Protein AF-A0A953USC2-F1 (afdb_monomer)

Structure (mmCIF, N/CA/C/O backbone):
data_AF-A0A953USC2-F1
#
_entry.id   AF-A0A953USC2-F1
#
loop_
_atom_site.group_PDB
_atom_site.id
_atom_site.type_symbol
_atom_site.label_atom_id
_atom_site.label_alt_id
_atom_site.label_comp_id
_atom_site.label_asym_id
_atom_site.label_entity_id
_atom_site.label_seq_id
_atom_site.pdbx_PDB_ins_code
_atom_site.Cartn_x
_atom_site.Cartn_y
_atom_site.Cartn_z
_atom_site.occupancy
_atom_site.B_iso_or_equiv
_atom_site.auth_seq_id
_atom_site.auth_comp_id
_atom_site.auth_asym_id
_atom_site.auth_atom_id
_atom_site.pdbx_PDB_model_num
ATOM 1 N N . MET A 1 1 ? 18.448 -13.292 18.000 1.00 38.88 1 MET A N 1
ATOM 2 C CA . MET A 1 1 ? 17.213 -12.676 17.477 1.00 38.88 1 MET A CA 1
ATOM 3 C C . MET A 1 1 ? 17.220 -12.928 15.978 1.00 38.88 1 MET A C 1
ATOM 5 O O . MET A 1 1 ? 18.185 -12.533 15.348 1.00 38.88 1 MET A O 1
ATOM 9 N N . GLN A 1 2 ? 16.290 -13.710 15.424 1.00 47.69 2 GLN A N 1
ATOM 10 C CA . GLN A 1 2 ? 16.252 -13.920 13.972 1.00 47.69 2 GLN A CA 1
ATOM 11 C C . GLN A 1 2 ? 15.606 -12.692 13.333 1.00 47.69 2 GLN A C 1
ATOM 13 O O . GLN A 1 2 ? 14.396 -12.506 13.463 1.00 47.69 2 GLN A O 1
ATOM 18 N N . ASP A 1 3 ? 16.406 -11.878 12.649 1.00 48.25 3 ASP A N 1
ATOM 19 C CA . ASP A 1 3 ? 15.938 -10.820 11.756 1.00 48.25 3 ASP A CA 1
ATOM 20 C C . ASP A 1 3 ? 15.237 -11.463 10.552 1.00 48.25 3 ASP A C 1
ATOM 22 O O . ASP A 1 3 ? 15.797 -11.641 9.469 1.00 48.25 3 ASP A O 1
ATOM 26 N N . ARG A 1 4 ? 13.991 -11.903 10.757 1.00 56.56 4 ARG A N 1
ATOM 27 C CA . ARG A 1 4 ? 13.120 -12.328 9.663 1.00 56.56 4 ARG A CA 1
ATOM 28 C C . ARG A 1 4 ? 12.818 -11.088 8.842 1.00 56.56 4 ARG A C 1
ATOM 30 O O . ARG A 1 4 ? 11.946 -10.307 9.201 1.00 56.56 4 ARG A O 1
ATOM 37 N N . HIS A 1 5 ? 13.551 -10.895 7.752 1.00 55.84 5 HIS A N 1
ATOM 38 C CA . HIS A 1 5 ? 13.178 -9.926 6.735 1.00 55.84 5 HIS A CA 1
ATOM 39 C C . HIS A 1 5 ? 11.866 -10.401 6.100 1.00 55.84 5 HIS A C 1
ATOM 41 O O . HIS A 1 5 ? 11.887 -11.440 5.433 1.00 55.84 5 HIS A O 1
ATOM 47 N N . PRO A 1 6 ? 10.734 -9.693 6.271 1.00 55.94 6 PRO A N 1
ATOM 48 C CA . PRO A 1 6 ? 9.526 -10.067 5.560 1.00 55.94 6 PRO A CA 1
ATOM 49 C C . PRO A 1 6 ? 9.796 -9.963 4.059 1.00 55.94 6 PRO A C 1
ATOM 51 O O . PRO A 1 6 ? 10.199 -8.921 3.529 1.00 55.94 6 PRO A O 1
ATOM 54 N N . THR A 1 7 ? 9.661 -11.099 3.384 1.00 62.00 7 THR A N 1
ATOM 55 C CA . THR A 1 7 ? 9.705 -11.167 1.924 1.00 62.00 7 THR A CA 1
ATOM 56 C C . THR A 1 7 ? 8.342 -10.732 1.387 1.00 62.00 7 THR A C 1
ATOM 58 O O . THR A 1 7 ? 7.368 -10.702 2.133 1.00 62.00 7 THR A O 1
ATOM 61 N N . LEU A 1 8 ? 8.228 -10.420 0.091 1.00 63.28 8 LEU A N 1
ATOM 62 C CA . LEU A 1 8 ? 6.920 -10.142 -0.527 1.00 63.28 8 LEU A CA 1
ATOM 63 C C . LEU A 1 8 ? 5.893 -11.266 -0.272 1.00 63.28 8 LEU A C 1
ATOM 65 O O . LEU A 1 8 ? 4.706 -10.980 -0.214 1.00 63.28 8 LEU A O 1
ATOM 69 N N . SER A 1 9 ? 6.342 -12.514 -0.062 1.00 65.62 9 SER A N 1
ATOM 70 C CA . SER A 1 9 ? 5.463 -13.651 0.259 1.00 65.62 9 SER A CA 1
ATOM 71 C C . SER A 1 9 ? 4.769 -13.544 1.622 1.00 65.62 9 SER A C 1
ATOM 73 O O . SER A 1 9 ? 3.730 -14.161 1.822 1.00 65.62 9 SER A O 1
ATOM 75 N N . SER A 1 10 ? 5.306 -12.719 2.526 1.00 81.00 10 SER A N 1
ATOM 76 C CA . SER A 1 10 ? 4.735 -12.420 3.842 1.00 81.00 10 SER A CA 1
ATOM 77 C C . SER A 1 10 ? 3.677 -11.309 3.792 1.00 81.00 10 SER A C 1
ATOM 79 O O . SER A 1 10 ? 3.166 -10.898 4.838 1.00 81.00 10 SER A O 1
ATOM 81 N N . TYR A 1 11 ? 3.382 -10.773 2.600 1.00 87.38 11 TYR A N 1
ATOM 82 C CA . TYR A 1 11 ? 2.371 -9.744 2.400 1.00 87.38 11 TYR A CA 1
ATOM 83 C C . TYR A 1 11 ? 1.210 -10.255 1.550 1.00 87.38 11 TYR A C 1
ATOM 85 O O . TYR A 1 11 ? 1.388 -10.927 0.536 1.00 87.38 11 TYR A O 1
ATOM 93 N N . HIS A 1 12 ? 0.004 -9.877 1.956 1.00 90.31 12 HIS A N 1
ATOM 94 C CA . HIS A 1 12 ? -1.233 -10.159 1.246 1.00 90.31 12 HIS A CA 1
ATOM 95 C C . HIS A 1 12 ? -1.842 -8.863 0.731 1.00 90.31 12 HIS A C 1
ATOM 97 O O . HIS A 1 12 ? -1.751 -7.819 1.371 1.00 90.31 12 HIS A O 1
ATOM 103 N N . PHE A 1 13 ? -2.502 -8.941 -0.418 1.00 92.12 13 PHE A N 1
ATOM 104 C CA . PHE A 1 13 ? -3.111 -7.793 -1.074 1.00 92.12 13 PHE A CA 1
ATOM 105 C C . PHE A 1 13 ? -4.582 -8.092 -1.300 1.00 92.12 13 PHE A C 1
ATOM 107 O O . PHE A 1 13 ? -4.915 -9.116 -1.897 1.00 92.12 13 PHE A O 1
ATOM 114 N N . LYS A 1 14 ? -5.467 -7.215 -0.831 1.00 91.38 14 LYS A N 1
ATOM 115 C CA . LYS A 1 14 ? -6.909 -7.376 -1.046 1.00 91.38 14 LYS A CA 1
ATOM 116 C C . LYS A 1 14 ? -7.567 -6.034 -1.328 1.00 91.38 14 LYS A C 1
ATOM 118 O O . LYS A 1 14 ? -7.152 -5.009 -0.798 1.00 91.38 14 LYS A O 1
ATOM 123 N N . ARG A 1 15 ? -8.631 -6.052 -2.126 1.00 91.25 15 ARG A N 1
ATOM 124 C CA . ARG A 1 15 ? -9.502 -4.886 -2.307 1.00 91.25 15 ARG A CA 1
ATOM 125 C C . ARG A 1 15 ? -10.230 -4.607 -0.990 1.00 91.25 15 ARG A C 1
ATOM 127 O O . ARG A 1 15 ? -10.808 -5.520 -0.396 1.00 91.25 15 ARG A O 1
ATOM 134 N N . ALA A 1 16 ? -10.156 -3.369 -0.520 1.00 88.62 16 ALA A N 1
ATOM 135 C CA . ALA A 1 16 ? -10.903 -2.911 0.639 1.00 88.62 16 ALA A CA 1
ATOM 136 C C . ALA A 1 16 ? -12.403 -2.864 0.312 1.00 88.62 16 ALA A C 1
ATOM 138 O O . ALA A 1 16 ? -12.812 -2.892 -0.849 1.00 88.62 16 ALA A O 1
ATOM 139 N N . LYS A 1 17 ? -13.242 -2.743 1.346 1.00 84.81 17 LYS A N 1
ATOM 140 C CA . LYS A 1 17 ? -14.681 -2.480 1.150 1.00 84.81 17 LYS A CA 1
ATOM 141 C C . LYS A 1 17 ? -14.930 -1.116 0.500 1.00 84.81 17 LYS A C 1
ATOM 143 O O . LYS A 1 17 ? -15.947 -0.926 -0.158 1.00 84.81 17 LYS A O 1
ATOM 148 N N . THR A 1 18 ? -14.016 -0.175 0.717 1.00 83.31 18 THR A N 1
ATOM 149 C CA . THR A 1 18 ? -14.043 1.139 0.083 1.00 83.31 18 THR A CA 1
ATOM 150 C C . THR A 1 18 ? -13.538 1.021 -1.347 1.00 83.31 18 THR A C 1
ATOM 152 O O . THR A 1 18 ? -12.433 0.531 -1.582 1.00 83.31 18 THR A O 1
ATOM 155 N N . ASP A 1 19 ? -14.343 1.496 -2.291 1.00 82.88 19 ASP A N 1
ATOM 156 C CA . ASP A 1 19 ? -14.048 1.378 -3.714 1.00 82.88 19 ASP A CA 1
ATOM 157 C C . ASP A 1 19 ? -12.710 2.038 -4.103 1.00 82.88 19 ASP A C 1
ATOM 159 O O . ASP A 1 19 ? -12.391 3.157 -3.684 1.00 82.88 19 ASP A O 1
ATOM 163 N N . GLY A 1 20 ? -11.921 1.321 -4.907 1.00 84.12 20 GLY A N 1
ATOM 164 C CA . GLY A 1 20 ? -10.612 1.760 -5.400 1.00 84.12 20 GLY A CA 1
ATOM 165 C C . GLY A 1 20 ? -9.482 1.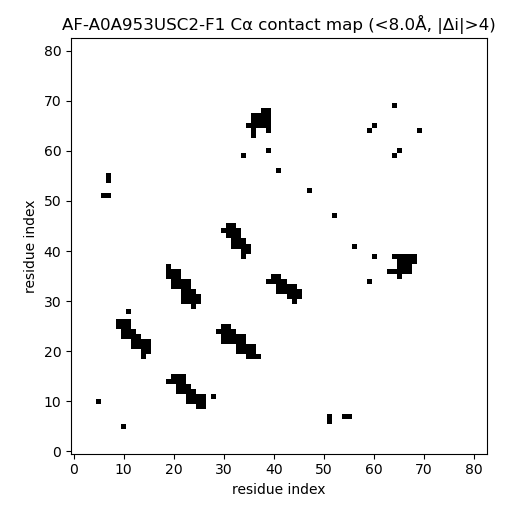817 -4.364 1.00 84.12 20 GLY A C 1
ATOM 166 O O . GLY A 1 20 ? -8.471 2.476 -4.625 1.00 84.12 20 GLY A O 1
ATOM 167 N N . LEU A 1 21 ? -9.632 1.174 -3.200 1.00 91.44 21 LEU A N 1
ATOM 168 C CA . LEU A 1 21 ? -8.559 1.001 -2.215 1.00 91.44 21 LEU A CA 1
ATOM 169 C C . LEU A 1 21 ? -8.107 -0.460 -2.136 1.00 91.44 21 LEU A C 1
ATOM 171 O O . LEU A 1 21 ? -8.921 -1.378 -2.059 1.00 91.44 21 LEU A O 1
ATOM 175 N N . ILE A 1 22 ? -6.794 -0.667 -2.102 1.00 93.81 22 ILE A N 1
ATOM 176 C CA . ILE A 1 22 ? -6.149 -1.962 -1.885 1.00 93.81 22 ILE A CA 1
ATOM 177 C C . ILE A 1 22 ? -5.451 -1.930 -0.528 1.00 93.81 22 ILE A C 1
ATOM 179 O O . ILE A 1 22 ? -4.581 -1.097 -0.287 1.00 93.81 22 ILE A O 1
ATOM 183 N N . GLU A 1 23 ? -5.810 -2.851 0.356 1.00 94.94 23 GLU A N 1
ATOM 184 C CA . GLU A 1 23 ? -5.126 -3.064 1.628 1.00 94.94 23 GLU A CA 1
ATOM 185 C C . GLU A 1 23 ? -3.930 -4.000 1.424 1.00 94.94 23 GLU A C 1
ATOM 187 O O . GLU A 1 23 ? -4.062 -5.093 0.864 1.00 94.94 23 GLU A O 1
ATOM 192 N N . VAL A 1 24 ? -2.769 -3.574 1.919 1.00 93.94 24 VAL A N 1
ATOM 193 C CA . VAL A 1 24 ? -1.563 -4.395 2.053 1.00 93.94 24 VAL A CA 1
ATOM 194 C C . VAL A 1 24 ? -1.524 -4.921 3.477 1.00 93.94 24 VAL A C 1
ATOM 196 O O . VAL A 1 24 ? -1.422 -4.135 4.420 1.00 93.94 24 VAL A O 1
ATOM 199 N N . LEU A 1 25 ? -1.584 -6.236 3.646 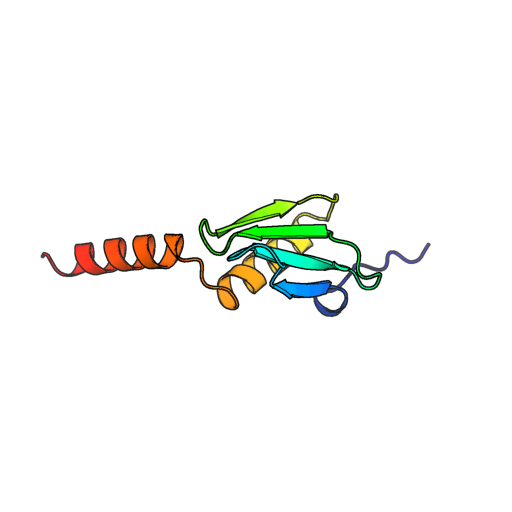1.00 92.69 25 LEU A N 1
ATOM 200 C CA . LEU A 1 25 ? -1.580 -6.895 4.947 1.00 92.69 25 LEU A CA 1
ATOM 201 C C . LEU A 1 25 ? -0.305 -7.695 5.152 1.00 92.69 25 LEU A C 1
ATOM 203 O O . LEU A 1 25 ? 0.277 -8.169 4.184 1.00 92.69 25 LEU A O 1
ATOM 207 N N . ASN A 1 26 ? 0.122 -7.863 6.399 1.00 90.25 26 ASN A N 1
ATOM 208 C CA . ASN A 1 26 ? 1.168 -8.830 6.741 1.00 90.25 26 ASN A CA 1
ATOM 209 C C . ASN A 1 26 ? 0.591 -10.248 6.948 1.00 90.25 26 ASN A C 1
ATOM 211 O O . ASN A 1 26 ? -0.622 -10.450 6.880 1.00 90.25 26 ASN A O 1
ATOM 215 N N . GLU A 1 27 ? 1.453 -11.211 7.290 1.00 86.25 27 GLU A N 1
ATOM 216 C CA . GLU A 1 27 ? 1.075 -12.597 7.636 1.00 86.25 27 GLU A CA 1
ATOM 217 C C . GLU A 1 27 ? 0.008 -12.681 8.741 1.00 86.25 27 GLU A C 1
ATOM 219 O O . GLU A 1 27 ? -0.847 -13.560 8.731 1.00 86.25 27 GLU A O 1
ATOM 224 N N . GLY A 1 28 ? 0.016 -11.737 9.684 1.00 85.81 28 GLY A N 1
ATOM 225 C CA . GLY A 1 28 ? -0.973 -11.651 10.758 1.00 85.81 28 GLY A CA 1
ATOM 226 C C . GLY A 1 28 ? -2.302 -11.014 10.344 1.00 85.81 28 GLY A C 1
ATOM 227 O O . 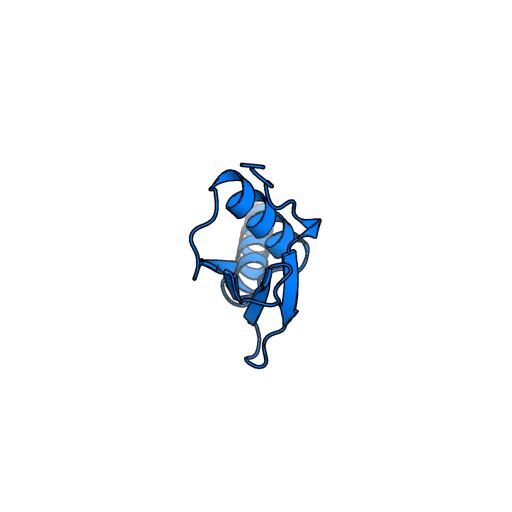GLY A 1 28 ? -3.125 -10.742 11.212 1.00 85.81 28 GLY A O 1
ATOM 228 N N . SER A 1 29 ? -2.516 -10.738 9.053 1.00 86.44 29 SER A N 1
ATOM 229 C CA . SER A 1 29 ? -3.687 -10.017 8.532 1.00 86.44 29 SER A CA 1
ATOM 230 C C . SER A 1 29 ? -3.852 -8.596 9.092 1.00 86.44 29 SER A C 1
ATOM 232 O O . SER A 1 29 ? -4.959 -8.057 9.119 1.00 86.44 29 SER A O 1
ATOM 234 N N . TYR A 1 30 ? -2.755 -7.957 9.504 1.00 89.88 30 TYR A N 1
ATOM 235 C CA . TYR A 1 30 ? -2.750 -6.553 9.912 1.00 89.88 30 TYR A CA 1
ATOM 236 C C . TYR A 1 30 ? -2.482 -5.645 8.723 1.00 89.88 30 TYR A C 1
ATOM 238 O O . TYR A 1 30 ? -1.547 -5.889 7.962 1.00 89.88 30 TYR A O 1
ATOM 246 N N . VAL A 1 31 ? -3.254 -4.563 8.609 1.00 91.81 31 VAL A N 1
ATOM 247 C CA . VAL A 1 31 ? -3.052 -3.539 7.580 1.00 91.81 31 VAL A CA 1
ATOM 248 C C . VAL A 1 31 ? -1.728 -2.810 7.825 1.00 91.81 31 VAL A C 1
ATOM 250 O O . VAL A 1 31 ? -1.478 -2.239 8.889 1.00 91.81 31 VAL A O 1
ATOM 253 N N . MET A 1 32 ? -0.864 -2.860 6.819 1.00 94.06 32 MET A N 1
ATOM 254 C CA . MET A 1 32 ? 0.451 -2.224 6.788 1.00 94.06 32 MET A CA 1
ATOM 255 C C . MET A 1 32 ? 0.414 -0.941 5.963 1.00 94.06 32 MET A C 1
ATOM 257 O O . MET A 1 32 ? 1.053 0.053 6.325 1.00 94.06 32 MET A O 1
ATOM 261 N N . ALA A 1 33 ? -0.342 -0.961 4.866 1.00 94.69 33 ALA A N 1
ATOM 262 C CA . ALA A 1 33 ? -0.536 0.177 3.986 1.00 94.69 33 ALA A CA 1
ATOM 263 C C . ALA A 1 33 ? -1.853 0.076 3.215 1.00 94.69 33 ALA A C 1
ATOM 265 O O . ALA A 1 33 ? -2.433 -1.001 3.078 1.00 94.69 33 ALA A O 1
ATOM 266 N N . GLU A 1 34 ? -2.268 1.206 2.660 1.00 94.38 34 GLU A N 1
ATOM 267 C CA . GLU A 1 34 ? -3.402 1.317 1.750 1.00 94.38 34 GLU A CA 1
ATOM 268 C C . GLU A 1 34 ? -2.940 1.952 0.441 1.00 94.38 34 GLU A C 1
ATOM 270 O O . GLU A 1 34 ? -2.311 3.010 0.440 1.00 94.38 34 GLU A O 1
ATOM 275 N N . TYR A 1 35 ? -3.259 1.323 -0.680 1.00 94.38 35 TYR A N 1
ATOM 276 C CA . TYR A 1 35 ? -2.993 1.838 -2.013 1.00 94.38 35 TYR A CA 1
ATOM 277 C C . TYR A 1 35 ? -4.283 2.316 -2.661 1.00 94.38 35 TYR A C 1
ATOM 279 O O . TYR A 1 35 ? -5.275 1.596 -2.693 1.00 94.38 35 TYR A O 1
ATOM 287 N N . SER A 1 36 ? -4.266 3.531 -3.195 1.00 90.81 36 SER A N 1
ATOM 288 C CA . SER A 1 36 ? -5.392 4.091 -3.938 1.00 90.81 36 SER A CA 1
ATOM 289 C C . SER A 1 36 ? -5.203 3.851 -5.430 1.00 90.81 36 SER A C 1
ATOM 291 O O . SER A 1 36 ? -4.374 4.503 -6.061 1.00 90.81 36 SER A O 1
ATOM 293 N N . GLU A 1 37 ? -6.034 3.000 -6.027 1.00 88.06 37 GLU A N 1
ATOM 294 C CA . GLU A 1 37 ? -6.089 2.800 -7.484 1.00 88.06 37 GLU A CA 1
ATOM 295 C C . GLU A 1 37 ? -6.530 4.077 -8.217 1.00 88.06 37 GLU A C 1
ATOM 297 O O . GLU A 1 37 ? -6.298 4.251 -9.410 1.00 88.06 37 GLU A O 1
ATOM 302 N N . ARG A 1 38 ? -7.143 5.038 -7.523 1.00 85.94 38 ARG A N 1
ATOM 303 C CA . ARG A 1 38 ? -7.527 6.314 -8.141 1.00 85.94 38 ARG A CA 1
ATOM 304 C C . ARG A 1 38 ? -6.321 7.212 -8.390 1.00 85.94 38 ARG A C 1
ATOM 306 O O . ARG A 1 38 ? -6.255 7.874 -9.423 1.00 85.94 38 ARG A O 1
ATOM 313 N N . THR A 1 39 ? -5.388 7.247 -7.442 1.00 84.69 39 THR A N 1
ATOM 314 C CA . THR A 1 39 ? -4.273 8.208 -7.431 1.00 84.69 39 THR A CA 1
ATOM 315 C C . THR A 1 39 ? -2.908 7.563 -7.635 1.00 84.69 39 THR A C 1
ATOM 317 O O . THR A 1 39 ? -1.961 8.267 -7.962 1.00 84.69 39 THR A O 1
ATOM 320 N N . GLY A 1 40 ? -2.789 6.251 -7.443 1.00 86.06 40 GLY A N 1
ATOM 321 C CA . GLY A 1 40 ? -1.518 5.530 -7.437 1.00 86.06 40 GLY A CA 1
ATOM 322 C C . GLY A 1 40 ? -0.680 5.756 -6.178 1.00 86.06 40 GLY A C 1
ATOM 323 O O . GLY A 1 40 ? 0.497 5.417 -6.170 1.00 86.06 40 GLY A O 1
ATOM 324 N N . ILE A 1 41 ? -1.255 6.342 -5.123 1.00 89.25 41 ILE A N 1
ATOM 325 C CA . ILE A 1 41 ? -0.528 6.679 -3.891 1.00 89.25 41 ILE A CA 1
ATOM 326 C C . ILE A 1 41 ? -0.670 5.538 -2.881 1.00 89.25 41 ILE A C 1
ATOM 328 O O . ILE A 1 41 ? -1.791 5.115 -2.590 1.00 89.25 41 ILE A O 1
ATOM 332 N N . VAL A 1 42 ? 0.456 5.103 -2.305 1.00 93.12 42 VAL A N 1
A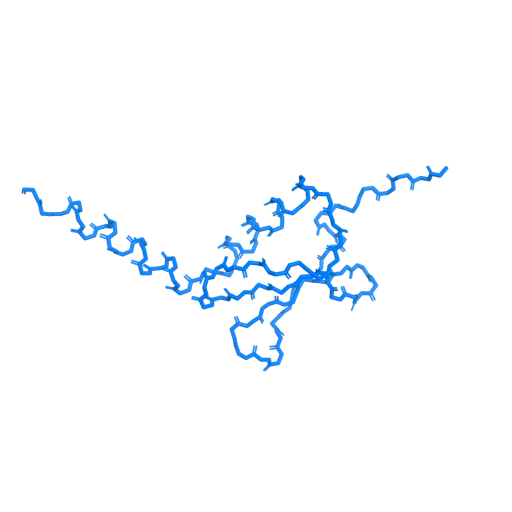TOM 333 C CA . VAL A 1 42 ? 0.499 4.207 -1.139 1.00 93.12 42 VAL A CA 1
ATOM 334 C C . VAL A 1 42 ? 0.612 5.026 0.147 1.00 93.12 42 VAL A C 1
ATOM 336 O O . VAL A 1 42 ? 1.526 5.831 0.318 1.00 93.12 42 VAL A O 1
ATOM 339 N N . LYS A 1 43 ? -0.312 4.802 1.080 1.00 93.44 43 LYS A N 1
ATOM 340 C CA . LYS A 1 43 ? -0.300 5.359 2.434 1.00 93.44 43 LYS A CA 1
ATOM 341 C C . LYS A 1 43 ? 0.131 4.282 3.421 1.00 93.44 43 LYS A C 1
ATOM 343 O O . LYS A 1 43 ? -0.624 3.360 3.716 1.00 93.44 43 LYS A O 1
ATOM 348 N N . TRP A 1 44 ? 1.346 4.407 3.941 1.00 93.19 44 TRP A N 1
ATOM 349 C CA . TRP A 1 44 ? 1.892 3.490 4.940 1.00 93.19 44 TRP A CA 1
ATOM 350 C C . TRP A 1 44 ? 1.343 3.816 6.330 1.00 93.19 44 TRP A C 1
ATOM 352 O O . TRP A 1 44 ? 1.532 4.923 6.828 1.00 93.19 44 TRP A O 1
ATOM 362 N N . GLN A 1 45 ? 0.700 2.840 6.969 1.00 92.31 45 GLN A N 1
ATOM 363 C CA . GLN A 1 45 ? 0.211 2.952 8.348 1.00 92.31 45 GLN A CA 1
ATOM 364 C C . GLN A 1 45 ? 1.245 2.445 9.361 1.00 92.31 45 GLN A C 1
ATOM 366 O O . GLN A 1 45 ? 1.235 2.838 10.527 1.00 92.31 45 GLN A O 1
ATOM 371 N N . ARG A 1 46 ? 2.152 1.563 8.923 1.00 90.19 46 ARG A N 1
ATOM 372 C CA . ARG A 1 46 ? 3.220 0.985 9.745 1.00 90.19 46 ARG A CA 1
ATOM 373 C C . ARG A 1 46 ? 4.598 1.286 9.163 1.00 90.19 46 ARG A C 1
ATOM 375 O O . ARG A 1 46 ? 4.762 1.470 7.956 1.00 90.19 46 ARG A O 1
ATOM 382 N N . VAL A 1 47 ? 5.601 1.324 10.040 1.00 88.62 47 VAL A N 1
ATOM 383 C CA . VAL A 1 47 ? 7.001 1.494 9.639 1.00 88.62 47 VAL A CA 1
ATOM 384 C C . VAL A 1 47 ? 7.488 0.201 8.991 1.00 88.62 47 VAL A C 1
ATOM 386 O O . VAL A 1 47 ? 7.370 -0.878 9.563 1.00 88.62 47 VAL A O 1
ATOM 389 N N . VAL A 1 48 ? 8.026 0.333 7.783 1.00 86.38 48 VAL A N 1
ATOM 390 C CA . VAL A 1 48 ? 8.571 -0.750 6.959 1.00 86.38 48 VAL A CA 1
ATOM 391 C C . VAL A 1 48 ? 9.876 -0.247 6.350 1.00 86.38 48 VAL A C 1
ATOM 393 O O . VAL A 1 48 ? 10.019 0.954 6.100 1.00 86.38 48 VAL A O 1
ATOM 396 N N . LEU A 1 49 ? 10.829 -1.147 6.124 1.00 88.19 49 LEU A N 1
ATOM 397 C CA . LEU A 1 49 ? 12.108 -0.813 5.501 1.00 88.19 49 LEU A CA 1
ATOM 398 C C . LEU A 1 49 ? 11.896 -0.235 4.098 1.00 88.19 49 LEU A C 1
ATOM 400 O O . LEU A 1 49 ? 11.078 -0.744 3.333 1.00 88.19 49 LEU A O 1
ATOM 404 N N . ALA A 1 50 ? 12.669 0.788 3.732 1.00 85.94 50 ALA A N 1
ATOM 405 C CA . ALA A 1 50 ? 12.534 1.465 2.439 1.00 85.94 50 ALA A CA 1
ATOM 406 C C . ALA A 1 50 ? 12.636 0.495 1.244 1.00 85.94 50 ALA A C 1
ATOM 408 O O . ALA A 1 50 ? 11.825 0.558 0.327 1.00 85.94 50 ALA A O 1
ATOM 409 N N . THR A 1 51 ? 13.552 -0.475 1.309 1.00 86.44 51 THR A N 1
ATOM 410 C CA . THR A 1 51 ? 13.739 -1.502 0.269 1.00 86.44 51 THR A CA 1
ATOM 411 C C . THR A 1 51 ? 12.534 -2.430 0.100 1.00 86.44 51 THR A C 1
ATOM 413 O O . THR A 1 51 ? 12.292 -2.947 -0.988 1.00 86.44 51 THR A O 1
ATOM 416 N N . GLN A 1 52 ? 11.770 -2.674 1.165 1.00 87.44 52 GLN A N 1
ATOM 417 C CA . GLN A 1 52 ? 10.525 -3.440 1.092 1.00 87.44 52 GLN A CA 1
ATOM 418 C C . GLN A 1 52 ? 9.378 -2.576 0.580 1.00 87.44 52 GLN A C 1
ATOM 420 O O . GLN A 1 52 ? 8.587 -3.058 -0.229 1.00 87.44 52 GLN A O 1
ATOM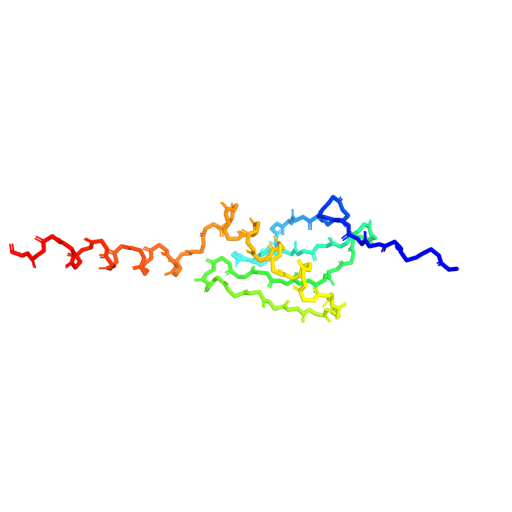 425 N N . LYS A 1 53 ? 9.317 -1.307 1.004 1.00 90.25 53 LYS A N 1
ATOM 426 C CA . LYS A 1 53 ? 8.320 -0.355 0.505 1.00 90.25 53 LYS A CA 1
ATOM 427 C C . LYS A 1 53 ? 8.379 -0.240 -1.012 1.00 90.25 53 LYS A C 1
ATOM 429 O O . LYS A 1 53 ? 7.361 -0.437 -1.660 1.00 90.25 53 LYS A O 1
ATOM 434 N N . GLU A 1 54 ? 9.574 -0.051 -1.565 1.00 90.44 54 GLU A N 1
ATOM 435 C CA . GLU A 1 54 ? 9.789 0.051 -3.013 1.00 90.44 54 GLU A CA 1
ATOM 436 C C . GLU A 1 54 ? 9.311 -1.205 -3.762 1.00 90.44 54 GLU A C 1
ATOM 438 O O . GLU A 1 54 ? 8.609 -1.113 -4.769 1.00 90.44 54 GLU A O 1
ATOM 443 N N . LYS A 1 55 ? 9.628 -2.399 -3.243 1.00 90.69 55 LYS A N 1
ATOM 444 C CA . LYS A 1 55 ? 9.175 -3.672 -3.827 1.00 90.69 55 LYS A CA 1
ATOM 445 C C . LYS A 1 55 ? 7.651 -3.800 -3.832 1.00 90.69 55 LYS A C 1
ATOM 447 O O . LYS A 1 55 ? 7.084 -4.254 -4.823 1.00 90.69 55 LYS A O 1
ATOM 452 N N . ILE A 1 56 ? 7.004 -3.416 -2.733 1.00 90.94 56 ILE A N 1
ATOM 453 C CA . ILE A 1 56 ? 5.547 -3.470 -2.577 1.00 90.94 56 ILE A CA 1
ATOM 454 C C . ILE A 1 56 ? 4.868 -2.442 -3.483 1.00 90.94 56 ILE A C 1
ATOM 456 O O . ILE A 1 56 ? 3.923 -2.785 -4.185 1.00 90.94 56 ILE A O 1
ATOM 460 N N . GLU A 1 57 ? 5.366 -1.209 -3.509 1.00 91.50 57 GLU A N 1
ATOM 461 C CA . GLU A 1 57 ? 4.860 -0.131 -4.364 1.00 91.50 57 GLU A CA 1
ATOM 462 C C . GLU A 1 57 ? 4.943 -0.504 -5.845 1.00 91.50 57 GLU A C 1
ATOM 464 O O . GLU A 1 57 ? 3.959 -0.358 -6.570 1.00 91.50 57 GLU A O 1
ATOM 469 N N . LYS A 1 58 ? 6.074 -1.069 -6.280 1.00 90.38 58 LYS A N 1
ATOM 470 C CA . LYS A 1 58 ? 6.234 -1.565 -7.649 1.00 90.38 58 LYS A CA 1
ATOM 471 C C . LYS A 1 58 ? 5.239 -2.681 -7.969 1.00 90.38 58 LYS A C 1
ATOM 473 O O . LYS A 1 58 ? 4.555 -2.615 -8.985 1.00 90.38 58 LYS A O 1
ATOM 478 N N . TRP A 1 59 ? 5.113 -3.675 -7.088 1.00 91.12 59 TRP A N 1
ATOM 479 C CA . TRP A 1 59 ? 4.182 -4.786 -7.295 1.00 91.12 59 TRP A CA 1
ATOM 480 C C . TRP A 1 59 ? 2.724 -4.309 -7.369 1.00 91.12 59 TRP A C 1
ATOM 482 O O . TRP A 1 59 ? 1.985 -4.745 -8.251 1.00 91.12 59 TRP A O 1
ATOM 492 N N . LEU A 1 60 ? 2.329 -3.376 -6.494 1.00 91.25 60 LEU A N 1
ATOM 493 C CA . LEU A 1 60 ? 1.006 -2.749 -6.504 1.00 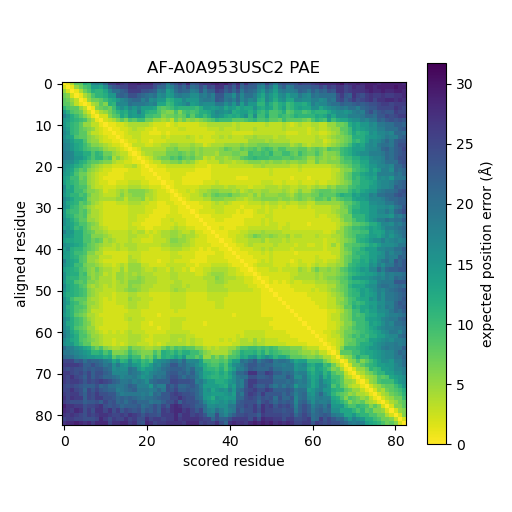91.25 60 LEU A CA 1
ATOM 494 C C . LEU A 1 60 ? 0.745 -2.016 -7.815 1.00 91.25 60 LEU A C 1
ATOM 496 O O . LEU A 1 60 ? -0.317 -2.186 -8.399 1.00 91.25 60 LEU A O 1
ATOM 500 N N . PHE A 1 61 ? 1.713 -1.236 -8.290 1.00 87.88 61 PHE A N 1
ATOM 501 C CA . PHE A 1 61 ? 1.580 -0.502 -9.540 1.00 87.88 61 PHE A CA 1
ATOM 502 C C . PHE A 1 61 ? 1.421 -1.424 -10.756 1.00 87.88 61 PHE A C 1
ATOM 504 O O . PHE A 1 61 ? 0.626 -1.136 -11.652 1.00 87.88 61 PHE A O 1
ATOM 511 N N . ASP A 1 62 ? 2.149 -2.541 -10.765 1.00 88.25 62 ASP A N 1
ATOM 512 C CA . ASP A 1 62 ? 2.111 -3.521 -11.850 1.00 88.25 62 ASP A CA 1
ATOM 513 C C . ASP A 1 62 ? 0.800 -4.337 -11.858 1.00 88.25 62 ASP A C 1
ATOM 515 O O . ASP A 1 62 ? 0.311 -4.694 -12.930 1.00 88.25 62 ASP A O 1
ATOM 519 N N . HIS A 1 63 ? 0.204 -4.613 -10.688 1.00 89.06 63 HIS A N 1
ATOM 520 C CA . HIS A 1 63 ? -1.003 -5.454 -10.560 1.00 89.06 63 HIS A CA 1
ATOM 521 C C . HIS A 1 63 ? -2.315 -4.664 -10.471 1.00 89.06 63 HIS A C 1
ATOM 523 O O . HIS A 1 63 ? -3.370 -5.171 -10.855 1.00 89.06 63 HIS A O 1
ATOM 529 N N . TYR A 1 64 ? -2.262 -3.432 -9.972 1.00 88.38 64 TYR A N 1
ATOM 530 C CA . TYR A 1 64 ? -3.411 -2.556 -9.760 1.00 88.38 64 TYR A CA 1
ATOM 531 C C . TYR A 1 64 ? -3.157 -1.216 -10.460 1.00 88.38 64 TYR A C 1
ATOM 533 O O . TYR A 1 64 ? -2.804 -0.230 -9.814 1.00 88.38 64 TYR A O 1
ATOM 541 N N . PRO A 1 65 ? -3.286 -1.157 -11.797 1.00 80.62 65 PRO A N 1
ATOM 542 C CA . PRO A 1 65 ? -2.921 0.029 -12.557 1.00 80.62 65 PRO A CA 1
ATOM 543 C C . PRO A 1 65 ? -3.801 1.216 -12.163 1.00 80.62 65 PRO A C 1
ATOM 545 O O . PRO A 1 65 ? -5.002 1.232 -12.435 1.00 80.62 65 PRO A O 1
ATOM 548 N N . ALA A 1 66 ? -3.198 2.246 -11.565 1.00 78.31 66 ALA A N 1
ATOM 549 C CA . ALA A 1 66 ? -3.965 3.401 -11.134 1.00 78.31 66 ALA A CA 1
ATOM 550 C C . ALA A 1 66 ? -4.579 4.164 -12.318 1.00 78.31 66 ALA A C 1
A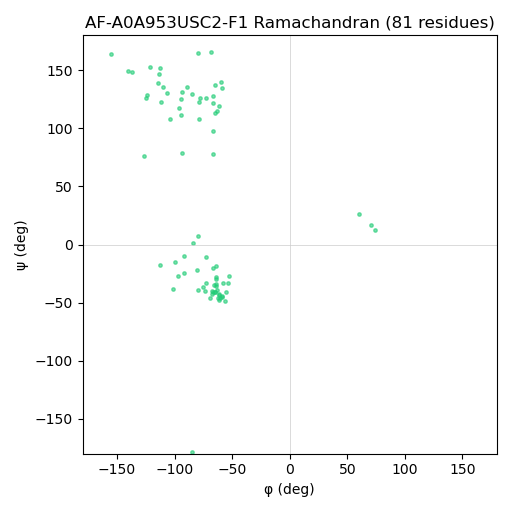TOM 552 O O . ALA A 1 66 ? -3.911 4.458 -13.320 1.00 78.31 66 ALA A O 1
ATOM 553 N N . HIS A 1 67 ? -5.837 4.579 -12.169 1.00 70.69 67 HIS A N 1
ATOM 554 C CA . HIS A 1 67 ? -6.569 5.362 -13.168 1.00 70.69 67 HIS A CA 1
ATOM 555 C C . HIS A 1 67 ? -5.853 6.689 -13.496 1.00 70.69 67 HIS A C 1
ATOM 557 O O . HIS A 1 67 ? -5.847 7.135 -14.645 1.00 70.69 67 HIS A O 1
ATOM 563 N N . GLY A 1 68 ? -5.172 7.296 -12.515 1.00 59.00 68 GLY A N 1
ATOM 564 C CA . GLY A 1 68 ? -4.340 8.489 -12.720 1.00 59.00 68 GLY A CA 1
ATOM 565 C C . GLY A 1 68 ? -3.133 8.257 -13.638 1.00 59.00 68 GLY A C 1
ATOM 566 O O . GLY A 1 68 ? -2.803 9.114 -14.459 1.00 59.00 68 GLY A O 1
ATOM 567 N N . THR A 1 69 ? -2.512 7.078 -13.579 1.00 54.44 69 THR A N 1
ATOM 568 C CA . THR A 1 69 ? -1.380 6.729 -14.452 1.00 54.44 69 THR A CA 1
ATOM 569 C C . THR A 1 69 ? -1.786 6.271 -15.843 1.00 54.44 69 THR A C 1
ATOM 571 O O . THR A 1 69 ? -0.994 6.428 -16.768 1.00 54.44 69 THR A O 1
ATOM 574 N N . GLN A 1 70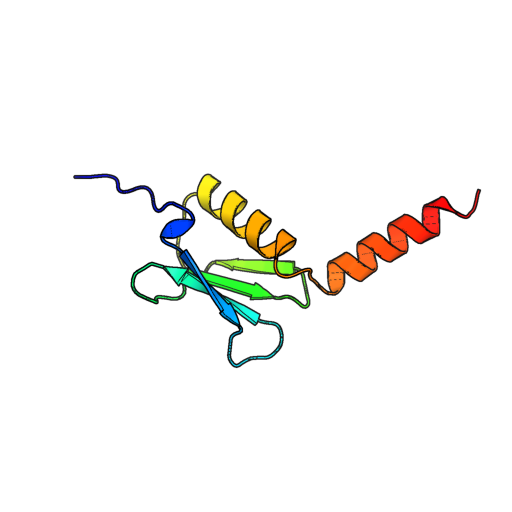 ? -3.022 5.804 -16.041 1.00 53.38 70 GLN A N 1
ATOM 575 C CA . GLN A 1 70 ? -3.575 5.660 -17.391 1.00 53.38 70 GLN A CA 1
ATOM 576 C C . GLN A 1 70 ? -3.765 7.027 -18.055 1.00 53.38 70 GLN A C 1
ATOM 578 O O . GLN A 1 70 ? -3.380 7.187 -19.209 1.00 53.38 70 GLN A O 1
ATOM 583 N N . LYS A 1 71 ? -4.248 8.045 -17.324 1.00 49.25 71 LYS A N 1
ATOM 584 C CA . LYS A 1 71 ? -4.300 9.423 -17.847 1.00 49.25 71 LYS A CA 1
ATOM 585 C C . LYS A 1 71 ? -2.909 9.980 -18.160 1.00 49.25 71 LYS A C 1
ATOM 587 O O . LYS A 1 71 ? -2.722 10.521 -19.242 1.00 49.25 71 LYS A O 1
ATOM 592 N N . ALA A 1 72 ? -1.926 9.820 -17.271 1.00 50.88 72 ALA A N 1
ATOM 593 C CA . ALA A 1 72 ? -0.566 10.309 -17.524 1.00 50.88 72 ALA A CA 1
ATOM 594 C C . ALA A 1 72 ? 0.115 9.594 -18.711 1.00 50.88 72 ALA A C 1
ATOM 596 O O . ALA A 1 72 ? 0.740 10.251 -19.542 1.00 50.88 72 ALA A O 1
ATOM 597 N N . LYS A 1 73 ? -0.055 8.269 -18.843 1.00 50.59 73 LYS A N 1
ATOM 598 C CA . LYS A 1 73 ? 0.444 7.510 -20.004 1.00 50.59 73 LYS A CA 1
ATOM 599 C C . LYS A 1 73 ? -0.289 7.882 -21.298 1.00 50.59 73 LYS A C 1
ATOM 601 O O . LYS A 1 73 ? 0.365 8.035 -22.323 1.00 50.59 73 LYS A O 1
ATOM 606 N N . ALA A 1 74 ? -1.605 8.095 -21.254 1.00 52.91 74 ALA A N 1
ATOM 607 C CA . ALA A 1 74 ? -2.386 8.521 -22.416 1.00 52.91 74 ALA A CA 1
ATOM 608 C C . ALA A 1 74 ? -1.993 9.926 -22.904 1.00 52.91 74 ALA A C 1
ATOM 610 O O . ALA A 1 74 ? -1.861 10.141 -24.106 1.00 52.91 74 ALA A O 1
ATOM 611 N N . VAL A 1 75 ? -1.742 10.871 -21.989 1.00 55.50 75 VAL A N 1
ATOM 612 C CA . VAL A 1 75 ? -1.27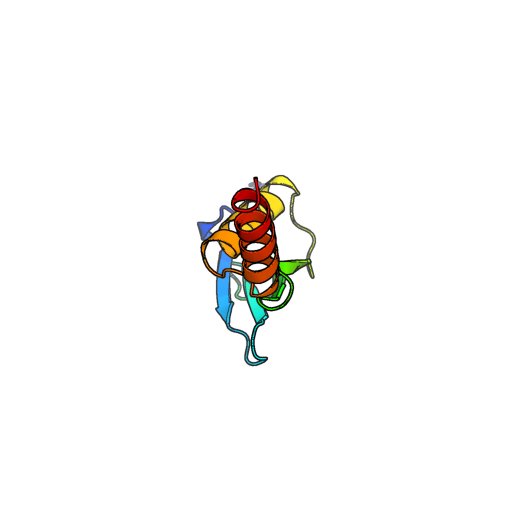6 12.222 -22.349 1.00 55.50 75 VAL A CA 1
ATOM 613 C C . VAL A 1 75 ? 0.144 12.176 -22.929 1.00 55.50 75 VAL A C 1
ATOM 615 O O . VAL A 1 75 ? 0.391 12.784 -23.965 1.00 55.50 75 VAL A O 1
ATOM 618 N N . ALA A 1 76 ? 1.056 11.393 -22.341 1.00 53.59 76 ALA A N 1
ATOM 619 C CA . ALA A 1 76 ? 2.413 11.231 -22.875 1.00 53.59 76 ALA A CA 1
ATOM 620 C C . ALA A 1 76 ? 2.439 10.570 -24.272 1.00 53.59 76 ALA A C 1
ATOM 622 O O . ALA A 1 76 ? 3.273 10.912 -25.114 1.00 53.59 76 ALA A O 1
ATOM 623 N N . GLN A 1 77 ? 1.507 9.652 -24.546 1.00 52.53 77 GLN A N 1
ATOM 624 C CA . GLN A 1 77 ? 1.381 8.992 -25.847 1.00 52.53 77 GLN A CA 1
ATOM 625 C C . GLN A 1 77 ? 0.752 9.911 -26.910 1.00 52.53 77 GLN A C 1
ATOM 627 O O . GLN A 1 77 ? 1.204 9.914 -28.054 1.00 52.53 77 GLN A O 1
ATOM 632 N N . ALA A 1 78 ? -0.218 10.751 -26.534 1.00 55.59 78 ALA A N 1
ATOM 633 C CA . ALA A 1 78 ? -0.830 11.734 -27.432 1.00 55.59 78 ALA A CA 1
ATOM 634 C C . ALA A 1 78 ? 0.155 12.836 -27.875 1.00 55.59 78 ALA A C 1
ATOM 636 O O . ALA A 1 78 ? 0.128 13.262 -29.029 1.00 55.59 78 ALA A O 1
ATOM 637 N N . SER A 1 79 ? 1.081 13.249 -27.004 1.00 55.19 79 SER A N 1
ATOM 638 C CA . SER A 1 79 ? 2.104 14.257 -27.328 1.00 55.19 79 SER A CA 1
ATOM 639 C C . SER A 1 79 ? 3.218 13.759 -28.260 1.00 55.19 79 SER A C 1
ATOM 641 O O . SER A 1 79 ? 3.993 14.569 -28.756 1.00 55.19 79 SER A O 1
ATOM 643 N N . SER A 1 80 ? 3.303 12.451 -28.528 1.00 55.66 80 SER A N 1
ATOM 644 C CA . SER A 1 80 ? 4.321 11.873 -29.423 1.00 55.66 80 SER A CA 1
ATOM 645 C C . SER A 1 80 ? 3.866 11.760 -30.886 1.00 55.66 80 SER A C 1
ATOM 647 O O . SER A 1 80 ? 4.684 11.458 -31.750 1.00 55.66 80 SER A O 1
ATOM 649 N N . ILE A 1 81 ? 2.579 11.997 -31.168 1.00 58.06 81 ILE A N 1
ATOM 650 C CA . ILE A 1 81 ? 1.967 11.852 -32.505 1.00 58.06 81 ILE A CA 1
ATOM 651 C C . ILE A 1 81 ? 1.812 13.198 -33.232 1.00 58.06 81 ILE A C 1
ATOM 653 O O . ILE A 1 81 ? 1.628 13.226 -34.442 1.00 58.06 81 ILE A O 1
ATOM 657 N N . SER A 1 82 ? 1.934 14.324 -32.527 1.00 48.78 82 SER A N 1
ATOM 658 C CA . SER A 1 82 ? 1.923 15.654 -33.149 1.00 48.78 82 SER A CA 1
ATOM 659 C C . SER A 1 82 ? 3.355 16.103 -33.443 1.00 48.78 82 SER A C 1
ATOM 661 O O . SER A 1 82 ? 3.941 16.859 -32.668 1.00 48.78 82 SER A O 1
ATOM 663 N N . ARG A 1 83 ? 3.941 15.584 -34.523 1.00 44.72 83 ARG A N 1
ATOM 664 C CA . ARG A 1 83 ? 5.187 16.092 -35.102 1.00 44.72 83 ARG A CA 1
ATOM 665 C C . ARG A 1 83 ? 4.979 16.359 -36.586 1.00 44.72 83 ARG A C 1
ATOM 667 O O . ARG A 1 83 ? 4.284 15.536 -37.218 1.00 44.72 83 ARG A O 1
#

Foldseek 3Di:
DDPPQDDCVQWDWDDDPDPQKIFIAGVVRDGQWIAGLQQLDIGGPDDDDPVVVVVVSVVCCVPRPRPVVVVVVVVVVVVVPPD

Secondary structure (DSSP, 8-state):
-------GGGEEEEE-SSTTEEEEEETT--EEEEEETTT--EEESS---HHHHHHHHHHHHHHS--HHHHHHHHHHHHTTT--

Sequence (83 aa):
MQDRHPTLSSYHFKRAKTDGLIEVLNEGSYVMAEYSERTGIVKWQRVVLATQKEKIEKWLFDHYPAHGTQKAKAVAQASSISR

Radius of gyration: 15.57 Å; Cα contacts (8 Å, |Δi|>4): 101; chains: 1; bounding box: 32×30×53 Å

Nearest PDB structures (foldseek):
  8fia-assembly1_A-2  TM=7.848E-01  e=1.822E+00  Drosophila melanogaster
  8r51-assembly1_A  TM=7.625E-01  e=7.233E+00  Mus musculus
  7ban-assembly1_A  TM=7.152E-01  e=6.343E+00  Homo sapiens
  6ske-assembly2_C  TM=6.736E-01  e=6.773E+00  Gallus gallus

pLDDT: mean 78.26, std 16.8, range [38.88, 94.94]

Solvent-accessible surface area (backbone atoms only — not comparable to full-atom values): 4928 Å² total; per-residue (Å²): 133,85,84,77,74,80,50,77,86,41,48,44,78,44,78,45,94,54,86,58,31,33,36,34,21,39,80,86,71,44,76,35,29,40,32,30,33,60,69,62,48,73,48,69,78,50,95,70,57,69,77,54,50,53,54,51,53,51,51,45,49,76,75,48,68,17,56,44,54,52,52,54,52,50,52,59,55,57,65,72,69,76,121

Mean predicted aligned error: 9.71 Å